Protein AF-A0A5E4ZR10-F1 (afdb_monomer_lite)

Secondary structure (DSSP, 8-state):
-PPPHHHH-TT-PPPTT-S-----HHHHHHHHHHHTTTS--EEEEEE-PPP-HHHHHHHHHHHHHHHHTT-HHHHHHHHTT-SEEEES-HHHHHHHHHHHHHTTTT-EEEEEETTEEHHHHHHHHHHHTTSPPSS------

pLDDT: mean 86.14, std 11.96, range [45.53, 96.56]

Structure (mmCIF, N/CA/C/O backbone):
data_AF-A0A5E4ZR10-F1
#
_entry.id   AF-A0A5E4ZR10-F1
#
loop_
_atom_site.group_PDB
_atom_site.id
_atom_site.type_symbol
_atom_site.label_atom_id
_atom_site.label_alt_id
_atom_site.label_comp_id
_atom_site.label_asym_id
_atom_site.label_entity_id
_atom_site.label_seq_id
_atom_site.pdbx_PDB_ins_code
_atom_site.Cartn_x
_atom_site.Cartn_y
_atom_site.Cartn_z
_atom_site.occupancy
_atom_site.B_iso_or_equiv
_atom_site.auth_seq_id
_atom_site.auth_comp_id
_atom_site.auth_asym_id
_atom_site.auth_atom_id
_atom_site.pdbx_PDB_model_num
ATOM 1 N N . MET A 1 1 ? -20.026 -6.683 10.257 1.00 56.09 1 MET A N 1
ATOM 2 C CA . MET A 1 1 ? -20.046 -6.395 11.715 1.00 56.09 1 MET A CA 1
ATOM 3 C C . MET A 1 1 ? -19.798 -4.906 11.922 1.00 56.09 1 MET A C 1
ATOM 5 O O . MET A 1 1 ? -19.137 -4.317 11.080 1.00 56.09 1 MET A O 1
ATOM 9 N N . SER A 1 2 ? -20.305 -4.291 12.994 1.00 78.88 2 SER A N 1
ATOM 10 C CA . SER A 1 2 ? -19.917 -2.923 13.375 1.00 78.88 2 SER A CA 1
ATOM 11 C C . SER A 1 2 ? -18.623 -2.966 14.190 1.00 78.88 2 SER A C 1
ATOM 13 O O . SER A 1 2 ? -18.582 -3.660 15.206 1.00 78.88 2 SER A O 1
ATOM 15 N N . LEU A 1 3 ? -17.586 -2.249 13.759 1.00 84.88 3 LEU A N 1
ATOM 16 C CA . LEU A 1 3 ? -16.339 -2.120 14.518 1.00 84.88 3 LEU A CA 1
ATOM 17 C C . LEU A 1 3 ? -16.486 -1.055 15.609 1.00 84.88 3 LEU A C 1
ATOM 19 O O . LEU A 1 3 ? -17.098 -0.012 15.375 1.00 84.88 3 LEU A O 1
ATOM 23 N N . THR A 1 4 ? -15.919 -1.307 16.789 1.00 87.75 4 THR A N 1
ATOM 24 C CA . THR A 1 4 ? -15.825 -0.301 17.858 1.00 87.75 4 THR A CA 1
ATOM 25 C C . THR A 1 4 ? -14.581 0.570 17.685 1.00 87.75 4 THR A C 1
ATOM 27 O O . THR A 1 4 ? -13.616 0.189 17.019 1.00 87.75 4 THR A O 1
ATOM 30 N N . LEU A 1 5 ? -14.569 1.747 18.319 1.00 83.06 5 LEU A N 1
ATOM 31 C CA . LEU A 1 5 ? -13.388 2.615 18.325 1.00 83.06 5 LEU A CA 1
ATOM 32 C C . LEU A 1 5 ? -12.178 1.936 18.982 1.00 83.06 5 LEU A C 1
ATOM 34 O O . LEU A 1 5 ? -11.062 2.118 18.500 1.00 83.06 5 LEU A O 1
ATOM 38 N N . GLU A 1 6 ? -12.373 1.107 20.019 1.00 86.44 6 GLU A N 1
ATOM 39 C CA . GLU A 1 6 ? -11.249 0.381 20.627 1.00 86.44 6 GLU A CA 1
ATOM 40 C C . GLU A 1 6 ? -10.665 -0.689 19.700 1.00 86.44 6 GLU A C 1
ATOM 42 O O . GLU A 1 6 ? -9.495 -1.038 19.848 1.00 86.44 6 GLU A O 1
ATOM 47 N N . GLN A 1 7 ? -11.463 -1.214 18.766 1.00 87.00 7 GLN A N 1
ATOM 48 C CA . GLN A 1 7 ? -10.994 -2.159 17.752 1.00 87.00 7 GLN A CA 1
ATOM 49 C C . GLN A 1 7 ? -10.238 -1.453 16.624 1.00 87.00 7 GLN A C 1
ATOM 51 O O . GLN A 1 7 ? -9.227 -1.971 16.160 1.00 87.00 7 GLN A O 1
ATOM 56 N N . LEU A 1 8 ? -10.704 -0.275 16.198 1.00 86.44 8 LEU A N 1
ATOM 57 C CA . LEU A 1 8 ? -10.060 0.514 15.143 1.00 86.44 8 LEU A CA 1
ATOM 58 C C . LEU A 1 8 ? -8.742 1.145 15.609 1.00 86.44 8 LEU A C 1
ATOM 60 O O . LEU A 1 8 ? -7.785 1.205 14.840 1.00 86.44 8 LEU A O 1
ATOM 64 N N . PHE A 1 9 ? -8.679 1.592 16.867 1.00 87.62 9 PHE A N 1
ATOM 65 C CA . PHE A 1 9 ? -7.539 2.336 17.406 1.00 87.62 9 PHE A CA 1
ATOM 66 C C . PHE A 1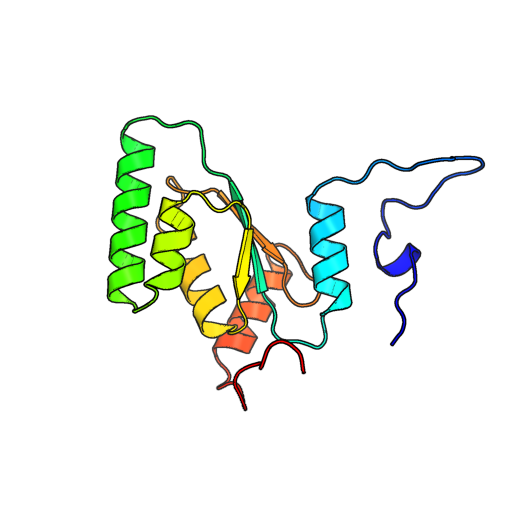 9 ? -7.076 1.794 18.769 1.00 87.62 9 PHE A C 1
ATOM 68 O O . PHE A 1 9 ? -7.083 2.519 19.767 1.00 87.62 9 PHE A O 1
ATOM 75 N N . PRO A 1 10 ? -6.622 0.529 18.849 1.00 82.12 10 PRO A N 1
ATOM 76 C CA . PRO A 1 10 ? -6.311 -0.122 20.124 1.00 82.12 10 PRO A CA 1
ATOM 77 C C . PRO A 1 10 ? -5.199 0.579 20.917 1.00 82.12 10 PRO A C 1
ATOM 79 O O . PRO A 1 10 ? -5.200 0.518 22.144 1.00 82.12 10 PRO A O 1
ATOM 82 N N . GLN A 1 11 ? -4.277 1.260 20.228 1.00 82.69 11 GLN A N 1
ATOM 83 C CA . GLN A 1 11 ? -3.157 1.995 20.831 1.00 82.69 11 GLN A CA 1
ATOM 84 C C . GLN A 1 11 ? -3.462 3.476 21.122 1.00 82.69 11 GLN A C 1
ATOM 86 O O . GLN A 1 11 ? -2.635 4.150 21.721 1.00 82.69 11 GLN A O 1
ATOM 91 N N . HIS A 1 12 ? -4.632 3.987 20.721 1.00 82.44 12 HIS A N 1
ATOM 92 C CA . HIS A 1 12 ? -4.995 5.406 20.854 1.00 82.44 12 HIS A CA 1
ATOM 93 C C . HIS A 1 12 ? -6.273 5.573 21.682 1.00 82.44 12 HIS A C 1
ATOM 95 O O . HIS A 1 12 ? -7.152 6.369 21.349 1.00 82.44 12 HIS A O 1
ATOM 101 N N . ARG A 1 13 ? -6.409 4.780 22.751 1.00 73.88 13 ARG A N 1
ATOM 102 C CA . ARG A 1 13 ? -7.549 4.903 23.662 1.00 73.88 13 ARG A CA 1
ATOM 103 C C . ARG A 1 13 ? -7.495 6.265 24.363 1.00 73.88 13 ARG A C 1
ATOM 105 O O . ARG A 1 13 ? -6.446 6.598 24.910 1.00 73.88 13 ARG A O 1
ATOM 112 N N . PRO A 1 14 ? -8.597 7.034 24.382 1.00 71.88 14 PRO A N 1
ATOM 113 C CA . PRO A 1 14 ? -8.662 8.260 25.165 1.00 71.88 14 PRO A CA 1
ATOM 114 C C . PRO A 1 14 ? -8.446 7.937 26.648 1.00 71.88 14 PRO A C 1
ATOM 116 O O . PRO A 1 14 ? -9.124 7.068 27.198 1.00 71.88 14 PRO A O 1
ATOM 119 N N . GLU A 1 15 ? -7.503 8.617 27.296 1.00 73.44 15 GLU A N 1
ATOM 120 C CA . GLU A 1 15 ? -7.264 8.484 28.734 1.00 73.44 15 GLU A CA 1
ATOM 121 C C . GLU A 1 15 ? -7.992 9.600 29.500 1.00 73.44 15 GLU A C 1
ATOM 123 O O . GLU A 1 15 ? -7.861 10.780 29.172 1.00 73.44 15 GLU A O 1
ATOM 128 N N . GLY A 1 16 ? -8.748 9.239 30.543 1.00 76.06 16 GLY A N 1
ATOM 129 C CA . GLY A 1 16 ? -9.375 10.199 31.460 1.00 76.06 16 GLY A CA 1
ATOM 130 C C . GLY A 1 16 ? -10.331 11.184 30.774 1.00 76.06 16 GLY A C 1
ATOM 131 O O . GLY A 1 16 ? -11.274 10.778 30.103 1.00 76.06 16 GLY A O 1
ATOM 132 N N . GLU A 1 17 ? -10.091 12.483 30.969 1.00 78.12 17 GLU A N 1
ATOM 133 C CA . GLU A 1 17 ? -10.895 13.591 30.423 1.00 78.12 17 GLU A CA 1
ATOM 134 C C . GLU A 1 17 ? -10.370 14.108 29.064 1.00 78.12 17 GLU A C 1
ATOM 136 O O . GLU A 1 17 ? -10.650 15.244 28.673 1.00 78.12 17 GLU A O 1
ATOM 141 N N . ALA A 1 18 ? -9.571 13.317 28.337 1.00 78.00 18 ALA A N 1
ATOM 142 C CA . ALA A 1 18 ? -9.006 13.739 27.057 1.00 78.00 18 ALA A CA 1
ATOM 143 C C . ALA A 1 18 ? -10.099 14.084 26.026 1.00 78.00 18 ALA A C 1
ATOM 145 O O . ALA A 1 18 ? -10.910 13.244 25.641 1.00 78.00 18 ALA A O 1
ATOM 146 N N . VAL A 1 19 ? -10.076 15.327 25.531 1.00 82.38 19 VAL A N 1
ATOM 147 C CA . VAL A 1 19 ? -11.016 15.835 24.510 1.00 82.38 19 VAL A CA 1
ATOM 148 C C . VAL A 1 19 ? -10.577 15.460 23.083 1.00 82.38 19 VAL A C 1
ATOM 150 O O . VAL A 1 19 ? -11.389 15.475 22.161 1.00 82.38 19 VAL A O 1
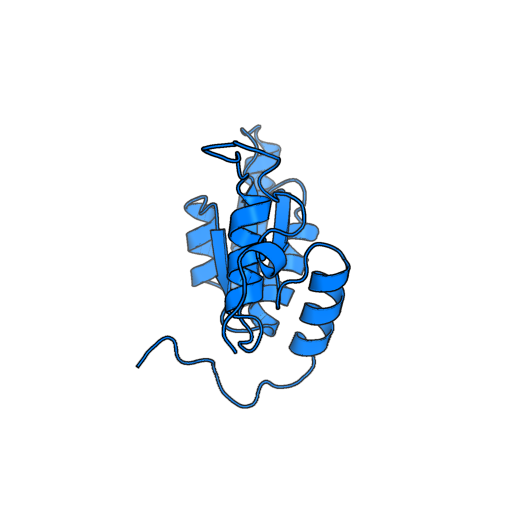ATOM 153 N N . ALA A 1 20 ? -9.302 15.105 22.884 1.00 82.38 20 ALA A N 1
ATOM 154 C CA . ALA A 1 20 ? -8.760 14.654 21.603 1.00 82.38 20 ALA A CA 1
ATOM 155 C C . ALA A 1 20 ? -7.557 13.714 21.792 1.00 82.38 20 ALA A C 1
ATOM 157 O O . ALA A 1 20 ? -6.790 13.857 22.744 1.00 82.38 20 ALA A O 1
ATOM 158 N N . THR A 1 21 ? -7.356 12.806 20.834 1.00 84.69 21 THR A N 1
ATOM 159 C CA . THR A 1 21 ? -6.176 11.935 20.734 1.00 84.69 21 THR A CA 1
ATOM 160 C C . THR A 1 21 ? -5.553 12.119 19.355 1.00 84.69 21 THR A C 1
ATOM 162 O O . THR A 1 21 ? -6.253 12.071 18.345 1.00 84.69 21 THR A O 1
ATOM 165 N N . ALA A 1 22 ? -4.244 12.364 19.298 1.00 86.50 22 ALA A N 1
ATOM 166 C CA . ALA A 1 22 ? -3.538 12.484 18.028 1.00 86.50 22 ALA A CA 1
ATOM 167 C C . ALA A 1 22 ? -3.460 11.114 17.337 1.00 86.50 22 ALA A C 1
ATOM 169 O O . ALA A 1 22 ? -3.102 10.127 17.974 1.00 86.50 22 ALA A O 1
ATOM 170 N N . LEU A 1 23 ? -3.773 11.071 16.042 1.00 87.50 23 LEU A N 1
ATOM 171 C CA . LEU A 1 23 ? -3.614 9.891 15.193 1.00 87.50 23 LEU A CA 1
ATOM 172 C C . LEU A 1 23 ? -2.594 10.194 14.102 1.00 87.50 23 LEU A C 1
ATOM 174 O O . LEU A 1 23 ? -2.623 11.273 13.505 1.00 87.50 23 LEU A O 1
ATOM 178 N N . ASP A 1 24 ? -1.724 9.233 13.811 1.00 87.12 24 ASP A N 1
ATOM 179 C CA . ASP A 1 24 ? -0.867 9.300 12.635 1.00 87.12 24 ASP A CA 1
ATOM 180 C C . ASP A 1 24 ? -1.529 8.637 11.413 1.00 87.12 24 ASP A C 1
ATOM 182 O O . ASP A 1 24 ? -2.572 7.979 11.485 1.00 87.12 24 ASP A O 1
ATOM 186 N N . SER A 1 25 ? -0.909 8.814 10.246 1.00 84.31 25 SER A N 1
ATOM 187 C CA . SER A 1 25 ? -1.394 8.208 9.002 1.00 84.31 25 SER A CA 1
ATOM 188 C C . SER A 1 25 ? -1.359 6.679 9.028 1.00 84.31 25 SER A C 1
ATOM 190 O O . SER A 1 25 ? -2.158 6.056 8.333 1.00 84.31 25 SER A O 1
ATOM 192 N N . HIS A 1 26 ? -0.482 6.056 9.824 1.00 87.00 26 HIS A N 1
ATOM 193 C CA . HIS A 1 26 ? -0.446 4.602 9.950 1.00 87.00 26 HIS A CA 1
ATOM 194 C C . HIS A 1 26 ? -1.696 4.094 10.669 1.00 87.00 26 HIS A C 1
ATOM 196 O O . HIS A 1 26 ? -2.355 3.189 10.159 1.00 87.00 26 HIS A O 1
ATOM 202 N N . ALA A 1 27 ? -2.059 4.716 11.791 1.00 87.25 27 ALA A N 1
ATOM 203 C CA . ALA A 1 27 ? -3.242 4.383 12.572 1.00 87.25 27 ALA A CA 1
ATOM 204 C C . ALA A 1 27 ? -4.526 4.535 11.746 1.00 87.25 27 ALA A C 1
ATOM 206 O O . ALA A 1 27 ? -5.371 3.642 11.742 1.00 87.25 27 ALA A O 1
ATOM 207 N N . VAL A 1 28 ? -4.653 5.633 10.991 1.00 88.81 28 VAL A N 1
ATOM 208 C CA . VAL A 1 28 ? -5.832 5.888 10.146 1.00 88.81 28 VAL A CA 1
ATOM 209 C C . VAL A 1 28 ? -5.958 4.856 9.022 1.00 88.81 28 VAL A C 1
ATOM 211 O O . VAL A 1 28 ? -7.035 4.299 8.809 1.00 88.81 28 VAL A O 1
ATOM 214 N N . VAL A 1 29 ? -4.867 4.564 8.308 1.00 89.75 29 VAL A N 1
ATOM 215 C CA . VAL A 1 29 ? -4.894 3.619 7.178 1.00 89.75 29 VAL A CA 1
ATOM 216 C C . VAL A 1 29 ? -5.066 2.176 7.657 1.00 89.75 29 VAL A C 1
ATOM 218 O O . VAL A 1 29 ? -5.778 1.400 7.017 1.00 89.75 29 VAL A O 1
ATOM 221 N N . GLN A 1 30 ? -4.485 1.814 8.802 1.00 90.19 30 GLN A N 1
ATOM 222 C CA . GLN A 1 30 ? -4.697 0.503 9.410 1.00 90.19 30 GLN A CA 1
ATOM 223 C C . GLN A 1 30 ? -6.157 0.312 9.837 1.00 90.19 30 GLN A C 1
ATOM 225 O O . GLN A 1 30 ? -6.747 -0.722 9.525 1.00 90.19 30 GLN A O 1
ATOM 230 N N . ALA A 1 31 ? -6.760 1.320 10.474 1.00 90.00 31 ALA A N 1
ATOM 231 C CA . ALA A 1 31 ? -8.175 1.307 10.834 1.00 90.00 31 ALA A CA 1
ATOM 232 C C . ALA A 1 31 ? -9.078 1.167 9.595 1.00 90.00 31 ALA A C 1
ATOM 234 O O . ALA A 1 31 ? -10.009 0.362 9.602 1.00 90.00 31 ALA A O 1
ATOM 235 N N . LEU A 1 32 ? -8.769 1.878 8.502 1.00 88.88 32 LEU A N 1
ATOM 236 C CA . LEU A 1 32 ? -9.480 1.727 7.228 1.00 88.88 32 LEU A CA 1
ATOM 237 C C . LEU A 1 32 ? -9.336 0.307 6.667 1.00 88.88 32 LEU A C 1
ATOM 239 O O . LEU A 1 32 ? -10.334 -0.298 6.286 1.00 88.88 32 LEU A O 1
ATOM 243 N N . SER A 1 33 ? -8.118 -0.244 6.653 1.00 91.75 33 SER A N 1
ATOM 244 C CA . SER A 1 33 ? -7.860 -1.615 6.196 1.00 91.75 33 SER A CA 1
ATOM 245 C C . SER A 1 33 ? -8.626 -2.652 7.022 1.00 91.75 33 SER A C 1
ATOM 247 O O . SER A 1 33 ? -9.118 -3.632 6.465 1.00 91.75 33 SER A O 1
ATOM 249 N N . LEU A 1 34 ? -8.762 -2.426 8.333 1.00 91.25 34 LEU A N 1
ATOM 250 C CA . LEU A 1 34 ? -9.561 -3.268 9.219 1.00 91.25 34 LEU A CA 1
ATOM 251 C C . LEU A 1 34 ? -11.064 -3.140 8.922 1.00 91.25 34 LEU A C 1
ATOM 253 O O . LEU A 1 34 ? -11.764 -4.148 8.878 1.00 91.25 34 LEU A O 1
ATOM 257 N N . ALA A 1 35 ? -11.551 -1.923 8.664 1.00 90.00 35 ALA A N 1
ATOM 258 C CA . ALA A 1 35 ? -12.951 -1.658 8.325 1.00 90.00 35 ALA A CA 1
ATOM 259 C C . ALA A 1 35 ? -13.426 -2.361 7.052 1.00 90.00 35 ALA A C 1
ATOM 261 O O . ALA A 1 35 ? -14.602 -2.701 6.943 1.00 90.00 35 ALA A O 1
ATOM 262 N N . VAL A 1 36 ? -12.509 -2.622 6.123 1.00 88.00 36 VAL A N 1
ATOM 263 C CA . VAL A 1 36 ? -12.789 -3.331 4.869 1.00 88.00 36 VAL A CA 1
ATOM 264 C C . VAL A 1 36 ? -12.153 -4.720 4.822 1.00 88.00 36 VAL A C 1
ATOM 266 O O . VAL A 1 36 ? -11.971 -5.262 3.735 1.00 88.00 36 VAL A O 1
ATOM 269 N N . ALA A 1 37 ? -11.807 -5.314 5.971 1.00 89.31 37 ALA A N 1
ATOM 270 C CA . ALA A 1 37 ? -10.984 -6.524 6.016 1.00 89.31 37 ALA A CA 1
ATOM 271 C C . ALA A 1 37 ? -11.609 -7.760 5.353 1.00 89.31 37 ALA A C 1
ATOM 273 O O . ALA A 1 37 ? -10.882 -8.669 4.941 1.00 89.31 37 ALA A O 1
ATOM 274 N N . ASP A 1 38 ? -12.934 -7.784 5.211 1.00 87.06 38 ASP A N 1
ATOM 275 C CA . ASP A 1 38 ? -13.653 -8.837 4.493 1.00 87.06 38 ASP A CA 1
ATOM 276 C C . ASP A 1 38 ? -13.410 -8.758 2.973 1.00 87.06 38 ASP A C 1
ATOM 278 O O . ASP A 1 38 ? -13.409 -9.780 2.280 1.00 87.06 38 ASP A O 1
ATOM 282 N N . HIS A 1 39 ? -13.088 -7.573 2.453 1.00 86.19 39 HIS A N 1
ATOM 283 C CA . HIS A 1 39 ? -12.774 -7.348 1.047 1.00 86.19 39 HIS A CA 1
ATOM 284 C C . HIS A 1 39 ? -11.275 -7.536 0.764 1.00 86.19 39 HIS A C 1
ATOM 286 O O . HIS A 1 39 ? -10.428 -7.218 1.602 1.00 86.19 39 HIS A O 1
ATOM 292 N N . PRO A 1 40 ? -10.897 -8.019 -0.433 1.00 84.75 40 PRO A N 1
ATOM 293 C CA . PRO A 1 40 ? -9.499 -8.194 -0.821 1.00 84.75 40 PRO A CA 1
ATOM 294 C C . PRO A 1 40 ? -8.845 -6.860 -1.234 1.00 84.75 40 PRO A C 1
ATOM 296 O O . PRO A 1 40 ? -8.171 -6.791 -2.259 1.00 84.75 40 PRO A O 1
ATOM 299 N N . LEU A 1 41 ? -9.037 -5.799 -0.445 1.00 91.50 41 LEU A N 1
ATOM 300 C CA . LEU A 1 41 ? -8.449 -4.484 -0.693 1.00 91.50 41 LEU A CA 1
ATOM 301 C C . LEU A 1 41 ? -7.068 -4.380 -0.045 1.00 91.50 41 LEU A C 1
ATOM 303 O O . LEU A 1 41 ? -6.934 -4.503 1.175 1.00 91.50 41 LEU A O 1
ATOM 307 N N . ALA A 1 42 ? -6.045 -4.131 -0.861 1.00 95.25 42 ALA A N 1
ATOM 308 C CA . ALA A 1 42 ? -4.689 -3.856 -0.395 1.00 95.25 42 ALA A CA 1
ATOM 309 C C . ALA A 1 42 ? -4.367 -2.369 -0.545 1.00 95.25 42 ALA A C 1
ATOM 311 O O . ALA A 1 42 ? -4.602 -1.779 -1.599 1.00 95.25 42 ALA A O 1
ATOM 312 N N . LEU A 1 43 ? -3.819 -1.774 0.512 1.00 95.69 43 LEU A N 1
ATOM 313 C CA . LEU A 1 43 ? -3.419 -0.372 0.542 1.00 95.69 43 LEU A CA 1
ATOM 314 C C . LEU A 1 43 ? -1.898 -0.294 0.647 1.00 95.69 43 LEU A C 1
ATOM 316 O O . LEU A 1 43 ? -1.306 -0.833 1.585 1.00 95.69 43 LEU A O 1
ATOM 320 N N . LEU A 1 44 ? -1.271 0.387 -0.308 1.00 95.25 44 LEU A N 1
ATOM 321 C CA . LEU A 1 44 ? 0.140 0.748 -0.252 1.00 95.25 44 LEU A CA 1
ATOM 322 C C . LEU A 1 44 ? 0.254 2.225 0.100 1.00 95.25 44 LEU A C 1
ATOM 324 O O . LEU A 1 44 ? -0.298 3.071 -0.599 1.00 95.25 44 LEU A O 1
ATOM 328 N N . ARG A 1 45 ? 0.992 2.536 1.162 1.00 94.00 45 ARG A N 1
ATOM 329 C CA . ARG A 1 45 ? 1.448 3.895 1.458 1.00 94.00 45 ARG A CA 1
ATOM 330 C C . ARG A 1 45 ? 2.853 4.063 0.899 1.00 94.00 45 ARG A C 1
ATOM 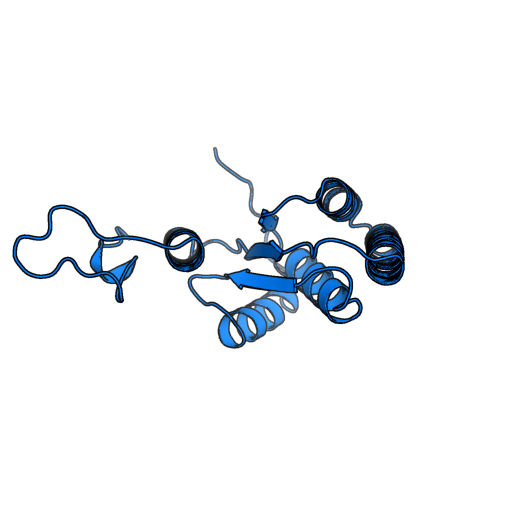332 O O . ARG A 1 45 ? 3.760 3.338 1.309 1.00 94.00 45 ARG A O 1
ATOM 339 N N . MET A 1 46 ? 3.011 5.027 0.005 1.00 92.81 46 MET A N 1
ATOM 340 C CA . MET A 1 46 ? 4.224 5.310 -0.753 1.00 92.81 46 MET A CA 1
ATOM 341 C C . MET A 1 46 ? 4.942 6.521 -0.151 1.00 92.81 46 MET A C 1
ATOM 343 O O . MET A 1 46 ? 4.316 7.529 0.178 1.00 92.81 46 MET A O 1
ATOM 347 N N . MET A 1 47 ? 6.257 6.421 0.012 1.00 91.25 47 MET A N 1
ATOM 348 C CA . MET A 1 47 ? 7.117 7.496 0.504 1.00 91.25 47 MET A CA 1
ATOM 349 C C . MET A 1 47 ? 8.219 7.734 -0.524 1.00 91.25 47 MET A C 1
ATOM 351 O O . MET A 1 47 ? 9.141 6.925 -0.654 1.00 91.25 47 MET A O 1
ATOM 355 N N . TYR A 1 48 ? 8.092 8.836 -1.258 1.00 88.44 48 TYR A N 1
ATOM 356 C CA . TYR A 1 48 ? 9.047 9.265 -2.275 1.00 88.44 48 TYR A CA 1
ATOM 357 C C . TYR A 1 48 ? 10.137 10.116 -1.607 1.00 88.44 48 TYR A C 1
ATOM 359 O O . TYR A 1 48 ? 9.819 11.159 -1.028 1.00 88.44 48 TYR A O 1
ATOM 367 N N . PRO A 1 49 ? 11.407 9.674 -1.597 1.00 80.25 49 PRO A N 1
ATOM 368 C CA . PRO A 1 49 ? 12.486 10.459 -1.011 1.00 80.25 49 PRO A CA 1
ATOM 369 C C . PRO A 1 49 ? 12.775 11.712 -1.851 1.00 80.25 49 PRO A C 1
ATOM 371 O O . PRO A 1 49 ? 12.649 11.692 -3.071 1.00 80.25 49 PRO A O 1
ATOM 374 N N . ALA A 1 50 ? 13.192 12.803 -1.198 1.00 68.56 50 ALA A N 1
ATOM 375 C CA . ALA A 1 50 ? 13.650 14.011 -1.886 1.00 68.56 50 ALA A CA 1
ATOM 376 C C . ALA A 1 50 ? 14.948 13.695 -2.656 1.00 68.56 50 ALA A C 1
ATOM 378 O O . ALA A 1 50 ? 15.912 13.195 -2.075 1.00 68.56 50 ALA A O 1
ATOM 379 N N . THR A 1 51 ? 14.931 13.910 -3.969 1.00 71.06 51 THR A N 1
ATOM 380 C CA . THR A 1 51 ? 15.732 13.151 -4.937 1.00 71.06 51 THR A CA 1
ATOM 381 C C . THR A 1 51 ? 17.177 13.625 -5.127 1.00 71.06 51 THR A C 1
ATOM 383 O O . THR A 1 51 ? 17.463 14.811 -5.286 1.00 71.06 51 THR A O 1
ATOM 386 N N . ASP A 1 52 ? 18.084 12.649 -5.242 1.00 73.44 52 ASP A N 1
ATOM 387 C CA . ASP A 1 52 ? 19.288 12.726 -6.074 1.00 73.44 52 ASP A CA 1
ATOM 388 C C . ASP A 1 52 ? 19.059 11.974 -7.410 1.00 73.44 52 ASP A C 1
ATOM 390 O O . ASP A 1 52 ? 18.018 11.345 -7.629 1.00 73.44 52 ASP A O 1
ATOM 394 N N . ALA A 1 53 ? 20.020 12.027 -8.338 1.00 74.56 53 ALA A N 1
ATOM 395 C CA . ALA A 1 53 ? 19.876 11.431 -9.674 1.00 74.56 53 ALA A CA 1
ATOM 396 C C . ALA A 1 53 ? 19.666 9.898 -9.675 1.00 74.56 53 ALA A C 1
ATOM 398 O O . ALA A 1 53 ? 19.084 9.359 -10.619 1.00 74.56 53 ALA A O 1
ATOM 399 N N . ASN A 1 54 ? 20.118 9.186 -8.636 1.00 79.81 54 ASN A N 1
ATOM 400 C CA . ASN A 1 54 ? 19.977 7.728 -8.540 1.00 79.81 54 ASN A CA 1
ATOM 401 C C . ASN A 1 54 ? 18.543 7.322 -8.186 1.00 79.81 54 ASN A C 1
ATOM 403 O O . ASN A 1 54 ? 18.031 6.319 -8.693 1.00 79.81 54 ASN A O 1
ATOM 407 N N . THR A 1 55 ? 17.892 8.128 -7.349 1.00 81.75 55 THR A N 1
ATOM 408 C CA . THR A 1 55 ? 16.489 7.946 -6.967 1.00 81.75 55 THR A CA 1
ATOM 409 C C . THR A 1 55 ? 15.571 8.085 -8.185 1.00 81.75 55 THR A C 1
ATOM 411 O O . THR A 1 55 ? 14.706 7.238 -8.405 1.00 81.75 55 THR A O 1
ATOM 414 N N . HIS A 1 56 ? 15.814 9.093 -9.034 1.00 82.88 56 HIS A N 1
ATOM 415 C CA . HIS A 1 56 ? 15.061 9.281 -10.279 1.00 82.88 56 HIS A CA 1
ATOM 416 C C . HIS A 1 56 ? 15.207 8.094 -11.234 1.00 82.88 56 HIS A C 1
ATOM 418 O O . HIS A 1 56 ? 14.202 7.526 -11.647 1.00 82.88 56 HIS A O 1
ATOM 424 N N . ARG A 1 57 ? 16.443 7.649 -11.503 1.00 85.19 57 ARG A N 1
ATOM 425 C CA . ARG A 1 57 ? 16.679 6.489 -12.377 1.00 85.19 57 ARG A CA 1
ATOM 426 C C . ARG A 1 57 ? 15.975 5.231 -11.866 1.00 85.19 57 ARG A C 1
ATOM 428 O O . ARG A 1 57 ? 15.353 4.521 -12.644 1.00 85.19 57 ARG A O 1
ATOM 435 N N . SER A 1 58 ? 16.054 4.972 -10.560 1.00 87.06 58 SER A N 1
ATOM 436 C CA . SER A 1 58 ? 15.411 3.797 -9.958 1.00 87.06 58 SER A CA 1
ATOM 437 C C . SER A 1 58 ? 13.888 3.835 -10.121 1.00 87.06 58 SER A C 1
ATOM 439 O O . SER A 1 58 ? 13.262 2.788 -10.271 1.00 87.06 58 SER A O 1
ATOM 441 N N . ARG A 1 59 ? 13.282 5.031 -10.101 1.00 88.94 59 ARG A N 1
ATOM 442 C CA . ARG A 1 59 ? 11.846 5.204 -10.341 1.00 88.94 59 ARG A CA 1
ATOM 443 C C . ARG A 1 59 ? 11.480 4.993 -11.807 1.00 88.94 59 ARG A C 1
ATOM 445 O O . ARG A 1 59 ? 10.506 4.297 -12.068 1.00 88.94 59 ARG A O 1
ATOM 452 N N . ASP A 1 60 ? 12.268 5.524 -12.735 1.00 90.38 60 ASP A N 1
ATOM 453 C CA . ASP A 1 60 ? 12.035 5.325 -14.169 1.00 90.38 60 ASP A CA 1
ATOM 454 C C . ASP A 1 60 ? 12.118 3.829 -14.530 1.00 90.38 60 ASP A C 1
ATOM 456 O O . ASP A 1 60 ? 11.223 3.286 -15.180 1.00 90.38 60 ASP A O 1
ATOM 460 N N . GLU A 1 61 ? 13.134 3.124 -14.017 1.00 92.94 61 GLU A N 1
ATOM 461 C CA . GLU A 1 61 ? 13.286 1.672 -14.194 1.00 92.94 61 GLU A CA 1
ATOM 462 C C . GLU A 1 61 ? 12.100 0.885 -13.607 1.00 92.94 61 GLU A C 1
ATOM 464 O O . GLU A 1 61 ? 11.605 -0.055 -14.239 1.00 92.94 61 GLU A O 1
ATOM 469 N N . LEU A 1 62 ? 11.610 1.279 -12.424 1.00 93.94 62 LEU A N 1
ATOM 470 C CA . LEU A 1 62 ? 10.420 0.687 -11.810 1.00 93.94 62 LEU A CA 1
ATOM 471 C C . LEU A 1 62 ? 9.180 0.879 -12.696 1.00 93.94 62 LEU A C 1
ATOM 473 O O . LEU A 1 62 ? 8.462 -0.088 -12.958 1.00 93.94 62 LEU A O 1
ATOM 477 N N . THR A 1 63 ? 8.933 2.096 -13.183 1.00 93.75 63 THR A N 1
ATOM 478 C CA . THR A 1 63 ? 7.810 2.401 -14.081 1.00 93.75 63 THR A CA 1
ATOM 479 C C . THR A 1 63 ? 7.869 1.544 -15.347 1.00 93.75 63 THR A C 1
ATOM 481 O O . THR A 1 63 ? 6.866 0.932 -15.730 1.00 93.75 63 THR A O 1
ATOM 484 N N . GLU A 1 64 ? 9.040 1.416 -15.974 1.00 94.69 64 GLU A N 1
ATOM 485 C CA . GLU A 1 64 ? 9.200 0.568 -17.157 1.00 94.69 64 GLU A CA 1
ATOM 486 C C . GLU A 1 64 ? 8.883 -0.908 -16.881 1.00 94.69 64 GLU A C 1
ATOM 488 O O . GLU A 1 64 ? 8.238 -1.575 -17.697 1.00 94.69 64 GLU A O 1
ATOM 493 N N . VAL A 1 65 ? 9.329 -1.445 -15.742 1.00 94.94 65 VAL A N 1
ATOM 494 C CA . VAL A 1 65 ? 9.020 -2.827 -15.341 1.00 94.94 65 VAL A CA 1
ATOM 495 C C . VAL A 1 65 ? 7.517 -3.012 -15.149 1.00 94.94 65 VAL A C 1
ATOM 497 O O . VAL A 1 65 ? 6.951 -3.987 -15.648 1.00 94.94 65 VAL A O 1
ATOM 500 N N . LEU A 1 66 ? 6.853 -2.067 -14.484 1.00 94.06 66 LEU A N 1
ATOM 501 C CA . LEU A 1 66 ? 5.406 -2.112 -14.281 1.00 94.06 66 LEU A CA 1
ATOM 502 C C . LEU A 1 66 ? 4.652 -2.069 -15.618 1.00 94.06 66 LEU A C 1
ATOM 504 O O . LEU A 1 66 ? 3.720 -2.850 -15.812 1.00 94.06 66 LEU A O 1
ATOM 508 N N . HIS A 1 67 ? 5.104 -1.260 -16.580 1.00 94.19 67 HIS A N 1
ATOM 509 C CA . HIS A 1 67 ? 4.581 -1.282 -17.950 1.00 94.19 67 HIS A CA 1
ATOM 510 C C . HIS A 1 67 ? 4.744 -2.646 -18.625 1.00 94.19 67 HIS A C 1
ATOM 512 O O . HIS A 1 67 ? 3.791 -3.145 -19.224 1.00 94.19 67 HIS A O 1
ATOM 518 N N . ARG A 1 6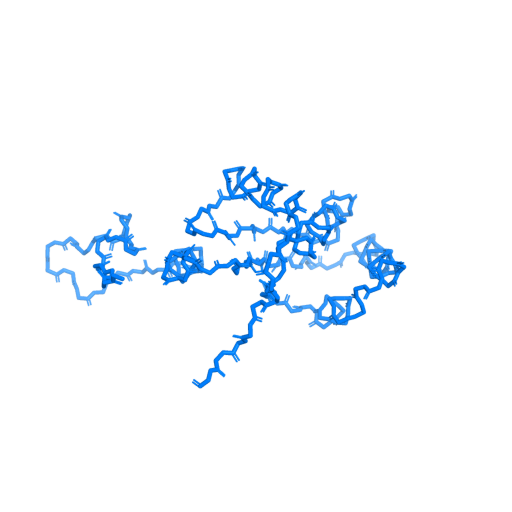8 ? 5.909 -3.294 -18.498 1.00 93.31 68 ARG A N 1
ATOM 519 C CA . ARG A 1 68 ? 6.133 -4.643 -19.054 1.00 93.31 68 ARG A CA 1
ATOM 520 C C . ARG A 1 68 ? 5.240 -5.711 -18.416 1.00 93.31 68 ARG A C 1
ATOM 522 O O . ARG A 1 68 ? 4.920 -6.697 -19.073 1.00 93.31 68 ARG A O 1
ATOM 529 N N . HIS A 1 69 ? 4.811 -5.504 -17.173 1.00 90.50 69 HIS A N 1
ATOM 530 C CA . HIS A 1 69 ? 3.836 -6.352 -16.485 1.00 90.50 69 HIS A CA 1
ATOM 531 C C . HIS A 1 69 ? 2.369 -5.997 -16.788 1.00 90.50 69 HIS A C 1
ATOM 533 O O . HIS A 1 69 ? 1.471 -6.596 -16.202 1.00 90.50 69 HIS A O 1
ATOM 539 N N . GLY A 1 70 ? 2.102 -5.042 -17.687 1.00 92.62 70 GLY A N 1
ATOM 540 C CA . GLY A 1 70 ? 0.746 -4.590 -18.016 1.00 92.62 70 GLY A CA 1
ATOM 541 C C . GLY A 1 70 ? 0.106 -3.694 -16.948 1.00 92.62 70 GLY A C 1
ATOM 542 O O . GLY A 1 70 ? -1.070 -3.350 -17.051 1.00 92.62 70 GLY A O 1
ATOM 543 N N . LEU A 1 71 ? 0.866 -3.269 -15.934 1.00 94.25 71 LEU A N 1
ATOM 544 C CA . LEU A 1 71 ? 0.409 -2.435 -14.819 1.00 94.25 71 LEU A CA 1
ATOM 545 C C . LEU A 1 71 ? 0.479 -0.934 -15.157 1.00 94.25 71 LEU A C 1
ATOM 547 O O . LEU A 1 71 ? 0.962 -0.129 -14.362 1.00 94.25 71 LEU A O 1
ATOM 551 N N . HIS A 1 72 ? -0.017 -0.542 -16.334 1.00 94.62 72 HIS A N 1
ATOM 552 C CA . HIS A 1 72 ? 0.070 0.834 -16.848 1.00 94.62 72 HIS A CA 1
ATOM 553 C C . HIS A 1 72 ? -0.542 1.880 -15.915 1.00 94.62 72 HIS A C 1
ATOM 555 O O . HIS A 1 72 ? 0.049 2.928 -15.680 1.00 94.62 72 HIS A O 1
ATOM 561 N N . GLN A 1 73 ? -1.700 1.575 -15.327 1.00 95.38 73 GLN A N 1
ATOM 562 C CA . GLN A 1 73 ? -2.344 2.482 -14.379 1.00 95.38 73 GLN A CA 1
ATOM 563 C C . GLN A 1 73 ? -1.501 2.684 -13.111 1.00 95.38 73 GLN A C 1
ATOM 565 O O . GLN A 1 73 ? -1.428 3.789 -12.589 1.00 95.38 73 GLN A O 1
ATOM 570 N N . VAL A 1 74 ? -0.852 1.625 -12.618 1.00 96.00 74 VAL A N 1
ATOM 571 C CA . VAL A 1 74 ? -0.004 1.700 -11.420 1.00 96.00 74 VAL A CA 1
ATOM 572 C C . VAL A 1 74 ? 1.237 2.539 -11.699 1.00 96.00 74 VAL A C 1
ATOM 574 O O . VAL A 1 74 ? 1.606 3.370 -10.876 1.00 96.00 74 VAL A O 1
ATOM 577 N N . ALA A 1 75 ? 1.857 2.328 -12.859 1.00 95.31 75 ALA A N 1
ATOM 578 C CA . ALA A 1 75 ? 3.016 3.088 -13.299 1.00 95.31 75 ALA A CA 1
ATOM 579 C C . ALA A 1 75 ? 2.707 4.593 -13.372 1.00 95.31 75 ALA A C 1
ATOM 581 O O . ALA A 1 75 ? 3.419 5.374 -12.750 1.00 95.31 75 ALA A O 1
ATOM 582 N N . GLY A 1 76 ? 1.592 4.984 -14.003 1.00 96.00 76 GLY A N 1
ATOM 583 C CA . GLY A 1 76 ? 1.172 6.390 -14.059 1.00 96.00 76 GLY A CA 1
ATOM 584 C C . GLY A 1 76 ? 0.952 7.011 -12.674 1.00 96.00 76 GLY A C 1
ATOM 585 O O . GLY A 1 76 ? 1.427 8.108 -12.402 1.00 96.00 76 GLY A O 1
ATOM 586 N N . LEU A 1 77 ? 0.324 6.284 -11.742 1.00 96.56 77 LEU A N 1
ATOM 587 C CA . LEU A 1 77 ? 0.141 6.780 -10.370 1.00 96.56 77 LEU A CA 1
ATOM 588 C C . LEU A 1 77 ? 1.472 6.951 -9.615 1.00 96.56 77 LEU A C 1
ATOM 590 O O . LEU A 1 77 ? 1.585 7.835 -8.767 1.00 96.56 77 LEU A O 1
ATOM 594 N N . ILE A 1 78 ? 2.472 6.113 -9.902 1.00 93.44 78 ILE A N 1
ATOM 595 C CA . ILE A 1 78 ? 3.821 6.231 -9.330 1.00 93.44 78 ILE A CA 1
ATOM 596 C C . ILE A 1 78 ? 4.584 7.416 -9.934 1.00 93.44 78 ILE A C 1
ATOM 598 O O . ILE A 1 78 ? 5.291 8.112 -9.204 1.00 93.44 78 ILE A O 1
ATOM 602 N N . GLU A 1 79 ? 4.435 7.669 -11.235 1.00 91.75 79 GLU A N 1
ATOM 603 C CA . GLU A 1 79 ? 4.990 8.855 -11.902 1.00 91.75 79 GLU A CA 1
ATOM 604 C C . GLU A 1 79 ? 4.404 10.152 -11.332 1.00 91.75 79 GLU A C 1
ATOM 606 O O . GLU A 1 79 ? 5.140 11.112 -11.114 1.00 91.75 79 GLU A O 1
ATOM 611 N N . GLU A 1 80 ? 3.104 10.154 -11.021 1.00 93.56 80 GLU A N 1
ATOM 612 C CA . GLU A 1 80 ? 2.405 11.248 -10.331 1.00 93.56 80 GLU A CA 1
ATOM 613 C C . GLU A 1 80 ? 2.756 11.356 -8.835 1.00 93.56 80 GLU A C 1
ATOM 615 O O . GLU A 1 80 ? 2.220 12.210 -8.130 1.00 93.56 80 GLU A O 1
ATOM 620 N N . GLU A 1 81 ? 3.641 10.489 -8.334 1.00 92.62 81 GLU A N 1
ATOM 621 C CA . GLU A 1 81 ? 4.045 10.418 -6.929 1.00 92.62 81 GLU A CA 1
ATOM 622 C C . GLU A 1 81 ? 2.853 10.232 -5.972 1.00 92.62 81 GLU A C 1
ATOM 624 O O . GLU A 1 81 ? 2.833 10.745 -4.848 1.00 92.62 81 GLU A O 1
ATOM 629 N N . SER A 1 82 ? 1.849 9.453 -6.392 1.00 94.69 82 SER A N 1
ATOM 630 C CA . SER A 1 82 ? 0.661 9.180 -5.579 1.00 94.69 82 SER A CA 1
ATOM 631 C C . SER A 1 82 ? 1.061 8.572 -4.226 1.00 94.69 82 SER A C 1
ATOM 633 O O . SER A 1 82 ? 1.679 7.499 -4.196 1.00 94.69 82 SER A O 1
ATOM 635 N N . PRO A 1 83 ? 0.702 9.203 -3.088 1.00 92.25 83 PRO A N 1
ATOM 636 C CA . PRO A 1 83 ? 1.151 8.774 -1.761 1.00 92.25 83 PRO A CA 1
ATOM 637 C C . PRO A 1 83 ? 0.435 7.513 -1.265 1.00 92.25 83 PRO A C 1
ATOM 639 O O . PRO A 1 83 ? 0.902 6.859 -0.332 1.00 92.25 83 PRO A O 1
ATOM 642 N N . TYR A 1 84 ? -0.698 7.167 -1.877 1.00 93.25 84 TYR A N 1
ATOM 643 C CA . TYR A 1 84 ? -1.474 5.979 -1.555 1.00 93.25 84 TYR A CA 1
ATOM 644 C C . TYR A 1 84 ? -1.958 5.301 -2.829 1.00 93.25 84 TYR A C 1
ATOM 646 O O . TYR A 1 84 ? -2.506 5.960 -3.708 1.00 93.25 84 TYR A O 1
ATOM 654 N N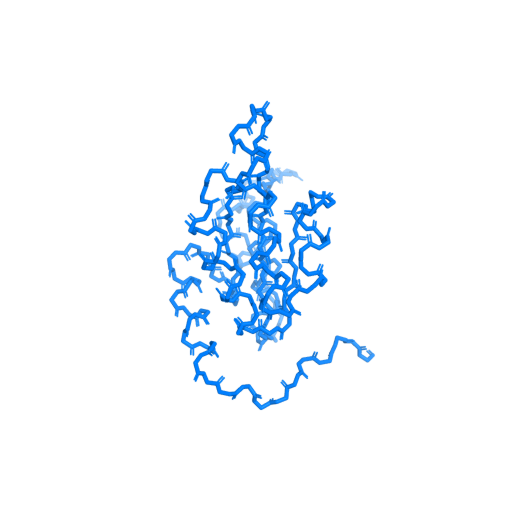 . LEU A 1 85 ? -1.809 3.980 -2.890 1.00 95.44 85 LEU A N 1
ATOM 655 C CA . LEU A 1 85 ? -2.387 3.143 -3.935 1.00 95.44 85 LEU A CA 1
ATOM 656 C C . LEU A 1 85 ? -3.335 2.131 -3.298 1.00 95.44 85 LEU A C 1
ATOM 658 O O . LEU A 1 85 ? -2.979 1.471 -2.320 1.00 95.44 85 LEU A O 1
ATOM 662 N N . MET A 1 86 ? -4.526 1.989 -3.872 1.00 95.00 86 MET A N 1
ATOM 663 C CA . MET A 1 86 ? -5.496 0.973 -3.478 1.00 95.00 86 MET A CA 1
ATOM 664 C C . MET A 1 86 ? -5.648 -0.048 -4.596 1.00 95.00 86 MET A C 1
ATOM 666 O O . MET A 1 86 ? -5.939 0.301 -5.737 1.00 95.00 86 MET A O 1
ATOM 670 N N . PHE A 1 87 ? -5.499 -1.317 -4.243 1.00 94.69 87 PHE A N 1
ATOM 671 C CA . PHE A 1 87 ? -5.640 -2.432 -5.160 1.00 94.69 87 PHE A CA 1
ATOM 672 C C . PHE A 1 87 ? -6.859 -3.261 -4.795 1.00 94.69 87 PHE A C 1
ATOM 674 O O . PHE A 1 87 ? -7.042 -3.650 -3.644 1.00 94.69 87 PHE A O 1
ATOM 681 N N . THR A 1 88 ? -7.647 -3.586 -5.812 1.00 91.94 88 THR A N 1
ATOM 682 C CA . THR A 1 88 ? -8.784 -4.510 -5.736 1.00 91.94 88 THR A CA 1
ATOM 683 C C . THR A 1 88 ? -8.402 -5.951 -6.086 1.00 91.94 88 THR A C 1
ATOM 685 O O . THR A 1 88 ? -9.232 -6.852 -5.999 1.00 91.94 88 THR A O 1
ATOM 688 N N . SER A 1 89 ? -7.145 -6.170 -6.487 1.00 90.81 89 SER A N 1
ATOM 689 C CA . SER A 1 89 ? -6.561 -7.469 -6.815 1.00 90.81 89 SER A CA 1
ATOM 690 C C . SER A 1 89 ? -5.340 -7.721 -5.937 1.00 90.81 89 SER A C 1
ATOM 692 O O . SER A 1 89 ? -4.378 -6.947 -5.965 1.00 90.81 89 SER A O 1
ATOM 694 N N . ALA A 1 90 ? -5.370 -8.825 -5.187 1.00 92.94 90 ALA A N 1
ATOM 695 C CA . ALA A 1 90 ? -4.239 -9.271 -4.379 1.00 92.94 90 ALA A CA 1
ATOM 696 C C . ALA A 1 90 ? -3.014 -9.592 -5.251 1.00 92.94 90 ALA A C 1
ATOM 698 O O . ALA A 1 90 ? -1.890 -9.292 -4.858 1.00 92.94 90 ALA A O 1
ATOM 699 N N . GLU A 1 91 ? -3.233 -10.139 -6.449 1.00 93.19 91 GLU A N 1
ATOM 700 C CA . GLU A 1 91 ? -2.177 -10.444 -7.416 1.00 93.19 91 GLU A CA 1
ATOM 701 C C . GLU A 1 91 ? -1.449 -9.177 -7.872 1.00 93.19 91 GLU A C 1
ATOM 703 O O . GLU A 1 91 ? -0.229 -9.086 -7.727 1.00 93.19 91 GLU A O 1
ATOM 708 N N . HIS A 1 92 ? -2.189 -8.167 -8.342 1.00 94.81 92 HIS A N 1
ATOM 709 C CA . HIS A 1 92 ? -1.587 -6.909 -8.789 1.00 94.81 92 HIS A CA 1
ATOM 710 C C . HIS A 1 92 ? -0.881 -6.185 -7.639 1.00 94.81 92 HIS A C 1
ATOM 712 O O . HIS A 1 92 ? 0.250 -5.737 -7.808 1.00 94.81 92 HIS A O 1
ATOM 718 N N . ALA A 1 93 ? -1.498 -6.135 -6.452 1.00 95.88 93 ALA A N 1
ATOM 719 C CA . ALA A 1 93 ? -0.873 -5.543 -5.271 1.00 95.88 93 ALA A CA 1
ATOM 720 C C . ALA A 1 93 ? 0.432 -6.255 -4.896 1.00 95.88 93 ALA A C 1
ATOM 722 O O . ALA A 1 93 ? 1.432 -5.608 -4.576 1.00 95.88 93 ALA A O 1
ATOM 723 N N . HIS A 1 94 ? 0.430 -7.592 -4.935 1.00 95.75 94 HIS A N 1
ATOM 724 C CA . HIS A 1 94 ? 1.602 -8.390 -4.610 1.00 95.75 94 HIS A CA 1
ATOM 725 C C . HIS A 1 94 ? 2.726 -8.167 -5.623 1.00 95.75 94 HIS A C 1
ATOM 727 O O . HIS A 1 94 ? 3.865 -7.936 -5.213 1.00 95.75 94 HIS A O 1
ATOM 733 N N . LEU A 1 95 ? 2.407 -8.188 -6.919 1.00 94.88 95 LEU A N 1
ATOM 734 C CA . LEU A 1 95 ? 3.375 -7.949 -7.986 1.00 94.88 95 LEU A CA 1
ATOM 735 C C . LEU A 1 95 ? 3.980 -6.543 -7.882 1.00 94.88 95 LEU A C 1
ATOM 737 O O . LEU A 1 95 ? 5.201 -6.411 -7.855 1.00 94.88 95 LEU A O 1
ATOM 741 N N . THR A 1 96 ? 3.153 -5.504 -7.719 1.00 95.69 96 THR A N 1
ATOM 742 C CA . THR A 1 96 ? 3.636 -4.129 -7.521 1.00 95.69 96 THR A CA 1
ATOM 743 C C . THR A 1 96 ? 4.559 -4.018 -6.308 1.00 95.69 96 THR A C 1
ATOM 745 O O . THR A 1 96 ? 5.629 -3.419 -6.404 1.00 95.69 96 THR A O 1
ATOM 748 N N . LEU A 1 97 ? 4.189 -4.618 -5.172 1.00 95.69 97 LEU A N 1
ATOM 749 C CA . LEU A 1 97 ? 5.012 -4.581 -3.964 1.00 95.69 97 LEU A CA 1
ATOM 750 C C . LEU A 1 97 ? 6.372 -5.266 -4.161 1.00 95.69 97 LEU A C 1
ATOM 752 O O . LEU A 1 97 ? 7.384 -4.773 -3.658 1.00 95.69 97 LEU A O 1
ATOM 756 N N . VAL A 1 98 ? 6.402 -6.398 -4.870 1.00 94.62 98 VAL A N 1
ATOM 757 C CA . VAL A 1 98 ? 7.646 -7.113 -5.188 1.00 94.62 98 VAL A CA 1
ATOM 758 C C . VAL A 1 98 ? 8.564 -6.243 -6.039 1.00 94.62 98 VAL A C 1
ATOM 760 O O . VAL A 1 98 ? 9.749 -6.142 -5.718 1.00 94.62 98 VAL A O 1
ATOM 763 N N . GLU A 1 99 ? 8.032 -5.580 -7.065 1.00 94.44 99 GLU A N 1
ATOM 764 C CA . GLU A 1 99 ? 8.843 -4.716 -7.923 1.00 94.44 99 GLU A CA 1
ATOM 765 C C . GLU A 1 99 ? 9.341 -3.475 -7.171 1.00 94.44 99 GLU A C 1
ATOM 767 O O . GLU A 1 99 ? 10.541 -3.216 -7.180 1.00 94.44 99 GLU A O 1
ATOM 772 N N . ILE A 1 100 ? 8.503 -2.789 -6.384 1.00 93.06 100 ILE A N 1
ATOM 773 C CA . ILE A 1 100 ? 8.968 -1.664 -5.544 1.00 93.06 100 ILE A CA 1
ATOM 774 C C . ILE A 1 100 ? 10.128 -2.092 -4.632 1.00 93.06 100 ILE A C 1
ATOM 776 O O . ILE A 1 100 ? 11.101 -1.361 -4.470 1.00 93.06 100 ILE A O 1
ATOM 780 N N . ARG A 1 101 ? 10.070 -3.298 -4.053 1.00 90.50 101 ARG A N 1
ATOM 781 C CA . ARG A 1 101 ? 11.139 -3.802 -3.175 1.00 90.50 101 ARG A CA 1
ATOM 782 C C . ARG A 1 101 ? 12.418 -4.181 -3.904 1.00 90.50 101 ARG A C 1
ATOM 784 O O . ARG A 1 101 ? 13.482 -4.118 -3.293 1.00 90.50 101 ARG A O 1
ATOM 791 N N . ARG A 1 102 ? 12.337 -4.566 -5.177 1.00 89.88 102 ARG A N 1
ATOM 792 C CA . ARG A 1 102 ? 13.521 -4.761 -6.029 1.00 89.88 102 ARG A CA 1
ATOM 793 C C . ARG A 1 102 ? 14.193 -3.430 -6.348 1.00 89.88 102 ARG A C 1
ATOM 795 O O . ARG A 1 102 ? 15.417 -3.367 -6.371 1.00 89.88 102 ARG A O 1
ATOM 802 N N . TYR A 1 103 ? 13.397 -2.376 -6.494 1.00 85.12 103 TYR A N 1
ATOM 803 C CA . TYR A 1 103 ? 13.842 -1.002 -6.714 1.00 85.12 103 TYR A CA 1
ATOM 804 C C . TYR A 1 103 ? 13.737 -0.168 -5.430 1.00 85.12 103 TYR A C 1
ATOM 806 O O . TYR A 1 103 ? 13.217 0.944 -5.437 1.00 85.12 103 TYR A O 1
ATOM 814 N N . SER A 1 104 ? 14.233 -0.690 -4.302 1.00 71.50 104 SER A N 1
ATOM 815 C CA . SER A 1 104 ? 14.015 -0.095 -2.970 1.00 71.50 104 SER A CA 1
ATOM 816 C C . SER A 1 104 ? 14.565 1.326 -2.799 1.00 71.50 104 SER A C 1
ATOM 818 O O . SER A 1 104 ? 14.162 2.028 -1.877 1.00 71.50 104 SER A O 1
ATOM 820 N N . ALA A 1 105 ? 15.501 1.744 -3.657 1.00 74.62 105 ALA A N 1
ATOM 821 C CA . ALA A 1 105 ? 16.008 3.114 -3.695 1.00 74.62 105 ALA A CA 1
ATOM 822 C C . ALA A 1 105 ? 15.001 4.110 -4.302 1.00 74.62 105 ALA A C 1
ATOM 824 O O . ALA A 1 105 ? 15.129 5.308 -4.075 1.00 74.62 105 ALA A O 1
ATOM 825 N N . ALA A 1 106 ? 14.006 3.632 -5.058 1.00 75.50 106 ALA A N 1
ATOM 826 C CA . ALA A 1 106 ? 13.005 4.470 -5.708 1.00 75.50 106 ALA A CA 1
ATOM 827 C C . ALA A 1 106 ? 11.930 4.955 -4.727 1.00 75.50 106 ALA A C 1
ATOM 829 O O . ALA A 1 106 ? 11.563 6.128 -4.735 1.00 75.50 106 ALA A O 1
ATOM 830 N N . ILE A 1 107 ? 11.379 4.040 -3.919 1.00 87.00 107 ILE A N 1
ATOM 831 C CA . ILE A 1 107 ? 10.205 4.301 -3.079 1.00 87.00 107 ILE A CA 1
ATOM 832 C C . ILE A 1 107 ? 10.261 3.423 -1.828 1.00 87.00 107 ILE A C 1
ATOM 834 O O . ILE A 1 107 ? 10.396 2.201 -1.920 1.00 87.00 107 ILE A O 1
ATOM 838 N N . ALA A 1 108 ? 10.076 4.026 -0.655 1.00 90.94 108 ALA A N 1
ATOM 839 C CA . ALA A 1 108 ? 9.802 3.269 0.561 1.00 90.94 108 ALA A CA 1
ATOM 840 C C . ALA A 1 108 ? 8.286 3.033 0.695 1.00 90.94 108 ALA A C 1
ATOM 842 O O . ALA A 1 108 ? 7.487 3.938 0.455 1.00 90.94 108 ALA A O 1
ATOM 843 N N . VAL A 1 109 ? 7.872 1.815 1.064 1.00 92.81 109 VAL A N 1
ATOM 844 C CA . VAL A 1 109 ? 6.459 1.400 1.009 1.00 92.81 109 VAL A CA 1
ATOM 845 C C . VAL A 1 109 ? 6.004 0.655 2.262 1.00 92.81 109 VAL A C 1
ATOM 847 O O . VAL A 1 109 ? 6.682 -0.256 2.743 1.00 92.81 109 VAL A O 1
ATOM 850 N N . HIS A 1 110 ? 4.812 1.001 2.755 1.00 94.75 110 HIS A N 1
ATOM 851 C CA . HIS A 1 110 ? 4.092 0.243 3.781 1.00 94.75 110 HIS A CA 1
ATOM 852 C C . HIS A 1 110 ? 2.843 -0.411 3.188 1.00 94.75 110 HIS A C 1
ATOM 854 O O . HIS A 1 110 ? 2.047 0.258 2.533 1.00 94.75 110 HIS A O 1
ATOM 860 N N . LEU A 1 111 ? 2.663 -1.706 3.451 1.00 96.12 111 LEU A N 1
ATOM 861 C CA . LEU A 1 111 ? 1.474 -2.468 3.070 1.00 96.12 111 LEU A CA 1
ATOM 862 C C . LEU A 1 111 ? 0.503 -2.576 4.249 1.00 96.12 111 LEU A C 1
ATOM 864 O O . LEU A 1 111 ? 0.915 -2.952 5.351 1.00 96.12 111 LEU A O 1
ATOM 868 N N . TYR A 1 112 ? -0.779 -2.362 3.956 1.00 96.19 112 TYR A N 1
ATOM 869 C CA . TYR A 1 112 ? -1.908 -2.722 4.807 1.00 96.19 112 TYR A CA 1
ATOM 870 C C . TYR A 1 112 ? -2.853 -3.641 4.036 1.00 96.19 112 TYR A C 1
ATOM 872 O O . TYR A 1 112 ? -3.252 -3.332 2.908 1.00 96.19 112 TYR A O 1
ATOM 880 N N . TYR A 1 113 ? -3.208 -4.777 4.628 1.00 95.88 113 TYR A N 1
ATOM 881 C CA . TYR A 1 113 ? -4.080 -5.759 3.988 1.00 95.88 113 TYR A CA 1
ATOM 882 C C . TYR A 1 113 ? -4.901 -6.507 5.030 1.00 95.88 113 TYR A C 1
ATOM 884 O O . TYR A 1 113 ? -4.339 -7.103 5.946 1.00 95.88 113 TYR A O 1
ATOM 892 N N . ARG A 1 114 ? -6.231 -6.489 4.885 1.00 92.56 114 ARG A N 1
ATOM 893 C CA . ARG A 1 114 ? -7.173 -7.133 5.816 1.00 92.56 114 ARG A CA 1
ATOM 894 C C . ARG A 1 114 ? -6.938 -6.767 7.293 1.00 92.56 114 ARG A C 1
ATOM 896 O O . ARG A 1 114 ? -6.976 -7.630 8.164 1.00 92.56 114 ARG A O 1
ATOM 903 N N . GLY A 1 115 ? -6.634 -5.496 7.568 1.00 90.75 115 GLY A N 1
ATOM 904 C CA . GLY A 1 115 ? -6.324 -4.988 8.914 1.00 90.75 115 GLY A CA 1
ATOM 905 C C . GLY A 1 115 ? -4.916 -5.319 9.431 1.00 90.75 115 GLY A C 1
ATOM 906 O O . GLY A 1 115 ? -4.521 -4.826 10.488 1.00 90.75 115 GLY A O 1
ATOM 907 N N . LEU A 1 116 ? -4.137 -6.108 8.689 1.00 92.94 116 LEU A N 1
ATOM 908 C CA . LEU A 1 116 ? -2.744 -6.421 8.999 1.00 92.94 116 LEU A CA 1
ATOM 909 C C . LEU A 1 116 ? -1.814 -5.351 8.420 1.00 92.94 116 LEU A C 1
ATOM 911 O O . LEU A 1 116 ? -2.139 -4.709 7.419 1.00 92.94 116 LEU A O 1
ATOM 915 N N . ALA A 1 117 ? -0.614 -5.233 8.990 1.00 92.62 117 ALA A N 1
ATOM 916 C CA . ALA A 1 117 ? 0.476 -4.422 8.450 1.00 92.62 117 ALA A CA 1
ATOM 917 C C . ALA A 1 117 ? 1.803 -5.203 8.441 1.00 92.62 117 ALA A C 1
ATOM 919 O O . ALA A 1 117 ? 1.941 -6.245 9.085 1.00 92.62 117 ALA A O 1
ATOM 920 N N . GLY A 1 118 ? 2.794 -4.700 7.702 1.00 90.00 118 GLY A N 1
ATOM 921 C CA . GLY A 1 118 ? 4.150 -5.260 7.694 1.00 90.00 118 GLY A CA 1
ATOM 922 C C . GLY A 1 118 ? 4.215 -6.714 7.205 1.00 90.00 118 GLY A C 1
ATOM 923 O O . GLY A 1 118 ? 3.537 -7.091 6.251 1.00 90.00 118 GLY A O 1
ATOM 924 N N . VAL A 1 119 ? 5.040 -7.536 7.861 1.00 93.00 119 VAL A N 1
ATOM 925 C CA . VAL A 1 119 ? 5.336 -8.919 7.432 1.00 93.00 119 VAL A CA 1
ATOM 926 C C . VAL A 1 119 ? 4.089 -9.810 7.416 1.00 93.00 119 VAL A C 1
ATOM 928 O O . VAL A 1 119 ? 3.948 -10.661 6.535 1.00 93.00 119 VAL A O 1
ATOM 931 N N . GLU A 1 120 ? 3.167 -9.613 8.358 1.00 95.25 120 GLU A N 1
ATOM 932 C CA . GLU A 1 120 ? 1.921 -10.382 8.422 1.00 95.25 120 GLU A CA 1
ATOM 933 C C . GLU A 1 120 ? 1.015 -10.059 7.232 1.00 95.25 120 GLU A C 1
ATOM 935 O O . GLU A 1 120 ? 0.531 -10.973 6.557 1.00 95.25 120 GLU A O 1
ATOM 940 N N . ALA A 1 121 ? 0.863 -8.769 6.911 1.00 95.62 121 ALA A N 1
ATOM 941 C CA . ALA A 1 121 ? 0.118 -8.328 5.734 1.00 95.62 121 ALA A CA 1
ATOM 942 C C . ALA A 1 121 ? 0.726 -8.878 4.445 1.00 95.62 121 ALA A C 1
ATOM 944 O O . ALA A 1 121 ? -0.000 -9.361 3.581 1.00 95.62 121 ALA A O 1
ATOM 945 N N . GLU A 1 122 ? 2.053 -8.855 4.320 1.00 95.50 122 GLU A N 1
ATOM 946 C CA . GLU A 1 122 ? 2.751 -9.375 3.141 1.00 95.50 122 GLU A CA 1
ATOM 947 C C . GLU A 1 122 ? 2.572 -10.876 2.969 1.00 95.50 122 GLU A C 1
ATOM 949 O O . GLU A 1 122 ? 2.350 -11.360 1.857 1.00 95.50 122 GLU A O 1
ATOM 954 N N . THR A 1 123 ? 2.679 -11.616 4.070 1.00 95.75 123 THR A N 1
ATOM 955 C CA . THR A 1 123 ? 2.506 -13.068 4.073 1.00 95.75 123 THR A CA 1
ATOM 956 C C . THR A 1 123 ? 1.088 -13.417 3.651 1.00 95.75 123 THR A C 1
ATOM 958 O O . THR A 1 123 ? 0.897 -14.274 2.783 1.00 95.75 123 THR A O 1
ATOM 961 N N . ARG A 1 124 ? 0.098 -12.707 4.205 1.00 95.62 124 ARG A N 1
ATOM 962 C CA . ARG A 1 124 ? -1.303 -12.902 3.850 1.00 95.62 124 ARG A CA 1
ATOM 963 C C . ARG A 1 124 ? -1.591 -12.510 2.401 1.00 95.62 124 ARG A C 1
ATOM 965 O O . ARG A 1 124 ? -2.218 -13.286 1.688 1.00 95.62 124 ARG A O 1
ATOM 972 N N . LEU A 1 125 ? -1.090 -11.362 1.949 1.00 96.19 125 LEU A N 1
ATOM 973 C CA . LEU A 1 125 ? -1.252 -10.891 0.574 1.00 96.19 125 LEU A CA 1
ATOM 974 C C . LEU A 1 125 ? -0.648 -11.878 -0.430 1.00 96.19 125 LEU A C 1
ATOM 976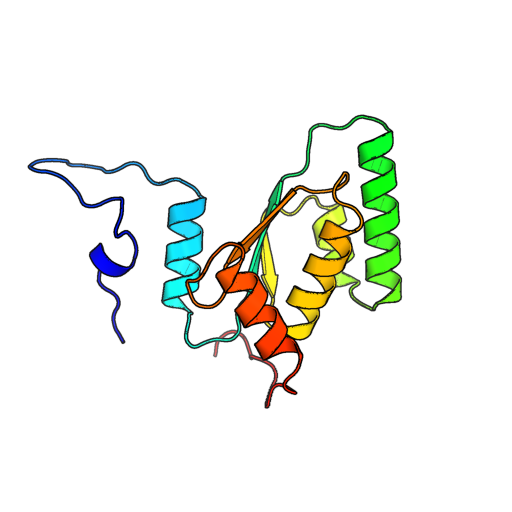 O O . LEU A 1 125 ? -1.280 -12.203 -1.427 1.00 96.19 125 LEU A O 1
ATOM 980 N N . ARG A 1 126 ? 0.556 -12.395 -0.154 1.00 95.50 126 ARG A N 1
ATOM 981 C CA . ARG A 1 126 ? 1.217 -13.402 -0.997 1.00 95.50 126 ARG A CA 1
ATOM 982 C C . ARG A 1 126 ? 0.414 -14.697 -1.082 1.00 95.50 126 ARG A C 1
ATOM 984 O O . ARG A 1 126 ? 0.402 -15.324 -2.137 1.00 95.50 126 ARG A O 1
ATOM 991 N N . ALA A 1 127 ? -0.193 -15.129 0.023 1.00 94.50 127 ALA A N 1
ATOM 992 C CA . ALA A 1 127 ? -1.045 -16.312 0.029 1.00 94.50 127 ALA A CA 1
ATOM 993 C C . ALA A 1 127 ? -2.294 -16.083 -0.835 1.00 94.50 127 ALA A C 1
ATOM 995 O O . ALA A 1 127 ? -2.557 -16.882 -1.732 1.00 94.50 127 ALA A O 1
ATOM 996 N N . ASP A 1 128 ? -2.985 -14.959 -0.632 1.00 92.62 128 ASP A N 1
ATOM 997 C CA . ASP A 1 128 ? -4.207 -14.616 -1.367 1.00 92.62 128 ASP A CA 1
ATOM 998 C C . ASP A 1 128 ? -3.917 -14.349 -2.865 1.00 92.62 128 ASP A C 1
ATOM 1000 O O . ASP A 1 128 ? -4.741 -14.673 -3.709 1.00 92.62 128 ASP A O 1
ATOM 1004 N N . ALA A 1 129 ? -2.721 -13.865 -3.225 1.00 91.50 129 ALA A N 1
ATOM 1005 C CA . ALA A 1 129 ? -2.283 -13.677 -4.615 1.00 91.50 129 ALA A CA 1
ATOM 1006 C C . ALA A 1 129 ? -2.017 -14.987 -5.386 1.00 91.50 129 ALA A C 1
ATOM 1008 O O . ALA A 1 129 ? -1.946 -14.972 -6.611 1.00 91.50 129 ALA A O 1
ATOM 1009 N N . ARG A 1 130 ? -1.818 -16.117 -4.692 1.00 85.00 130 ARG A N 1
ATOM 1010 C CA . ARG A 1 130 ? -1.585 -17.437 -5.318 1.00 85.00 130 ARG A CA 1
ATOM 1011 C C . ARG A 1 130 ? -2.872 -18.218 -5.564 1.00 85.00 130 ARG A C 1
ATOM 1013 O O . ARG A 1 130 ? -2.836 -19.243 -6.243 1.00 85.00 130 ARG A O 1
ATOM 1020 N N . VAL A 1 131 ? -3.977 -17.771 -4.980 1.00 71.06 131 VAL A N 1
ATOM 1021 C CA . VAL A 1 131 ? -5.299 -18.356 -5.178 1.00 71.06 131 VAL A CA 1
ATOM 1022 C C . VAL A 1 131 ? -5.976 -17.552 -6.289 1.00 71.06 131 VAL A C 1
ATOM 1024 O O . VAL A 1 131 ? -6.059 -16.332 -6.160 1.00 71.06 131 VAL A O 1
ATOM 1027 N N . PRO A 1 132 ? -6.453 -18.178 -7.381 1.00 54.00 132 PRO A N 1
ATOM 1028 C CA . PRO A 1 132 ? -7.274 -17.476 -8.359 1.00 54.00 132 PRO A CA 1
ATOM 1029 C C . PRO A 1 132 ? -8.467 -16.858 -7.630 1.00 54.00 132 PRO A C 1
ATOM 1031 O O . PRO A 1 132 ? -9.230 -17.571 -6.979 1.00 54.00 132 PRO A O 1
ATOM 1034 N N . ALA A 1 133 ? -8.594 -15.534 -7.667 1.00 57.44 133 ALA A N 1
ATOM 1035 C CA . ALA A 1 133 ? -9.731 -14.873 -7.051 1.00 57.44 133 ALA A CA 1
ATOM 1036 C C . ALA A 1 133 ? -10.991 -15.215 -7.857 1.00 57.44 133 ALA A C 1
ATOM 1038 O O . ALA A 1 133 ? -11.091 -14.864 -9.034 1.00 57.44 133 ALA A O 1
ATOM 1039 N N . ASP A 1 134 ? -11.961 -15.874 -7.222 1.00 48.16 134 ASP A N 1
ATOM 1040 C CA . ASP A 1 134 ? -13.319 -15.958 -7.750 1.00 48.16 134 ASP A CA 1
ATOM 1041 C C . ASP A 1 134 ? -13.920 -14.545 -7.740 1.00 48.16 134 ASP A C 1
ATOM 1043 O O . ASP A 1 134 ? -14.431 -14.058 -6.733 1.00 48.16 134 ASP A O 1
ATOM 1047 N N . GLY A 1 135 ? -13.819 -13.868 -8.883 1.00 52.81 135 GLY A N 1
ATOM 1048 C CA . GLY A 1 135 ? -14.442 -12.574 -9.130 1.00 52.81 135 GLY A CA 1
ATOM 1049 C C . GLY A 1 135 ? -13.560 -11.368 -8.805 1.00 52.81 135 GLY A C 1
ATOM 1050 O O . GLY A 1 135 ? -12.979 -11.227 -7.731 1.00 52.81 135 GLY A O 1
ATOM 1051 N N . HIS A 1 136 ? -13.511 -10.434 -9.755 1.00 52.25 136 HIS A N 1
ATOM 1052 C CA . HIS A 1 136 ? -13.028 -9.082 -9.508 1.00 52.25 136 HIS A CA 1
ATOM 1053 C C . HIS A 1 136 ? -13.926 -8.396 -8.472 1.00 52.25 136 HIS A C 1
ATOM 1055 O O . HIS A 1 136 ? -15.149 -8.383 -8.624 1.00 52.25 136 HIS A O 1
ATOM 1061 N N . PHE A 1 137 ? -13.325 -7.779 -7.451 1.00 51.94 137 PHE A N 1
ATOM 1062 C CA . PHE A 1 137 ? -14.052 -6.865 -6.574 1.00 51.94 137 PHE A CA 1
ATOM 1063 C C . PHE A 1 137 ? -14.610 -5.711 -7.418 1.00 51.94 137 PHE A C 1
ATOM 1065 O O . PHE A 1 137 ? -13.847 -4.945 -8.011 1.00 51.94 137 PHE A O 1
ATOM 1072 N N . LYS A 1 138 ? -15.941 -5.605 -7.492 1.00 55.34 138 LYS A N 1
ATOM 1073 C CA . LYS A 1 138 ? -16.626 -4.449 -8.075 1.00 55.34 138 LYS A CA 1
ATOM 1074 C C . LYS A 1 138 ? -16.751 -3.372 -6.996 1.00 55.34 138 LYS A C 1
ATOM 1076 O O . LYS A 1 138 ? -17.373 -3.640 -5.969 1.00 55.34 138 LYS A O 1
ATOM 1081 N N . PRO A 1 139 ? -16.148 -2.189 -7.183 1.00 48.84 139 PRO A N 1
ATOM 1082 C CA . PRO A 1 139 ? -16.264 -1.124 -6.206 1.00 48.84 139 PRO A CA 1
ATOM 1083 C C . PRO A 1 139 ? -17.660 -0.494 -6.312 1.00 48.84 139 PRO A C 1
ATOM 1085 O O . PRO A 1 139 ? -17.956 0.115 -7.331 1.00 48.84 139 PRO A O 1
ATOM 1088 N N . PHE A 1 140 ? -18.447 -0.633 -5.238 1.00 49.06 140 PHE A N 1
ATOM 1089 C CA . PHE A 1 140 ? -19.657 0.136 -4.897 1.00 49.06 140 PHE A CA 1
ATOM 1090 C C . PHE A 1 140 ? -20.828 0.072 -5.907 1.00 49.06 140 PHE A C 1
ATOM 1092 O O . PHE A 1 140 ? -20.757 0.658 -6.984 1.00 49.06 140 PHE A O 1
ATOM 1099 N N . ASP A 1 141 ? -21.923 -0.589 -5.505 1.00 45.53 141 ASP A N 1
ATOM 1100 C CA . ASP A 1 141 ? -23.278 -0.350 -6.041 1.00 45.53 141 ASP A CA 1
ATOM 1101 C C . ASP A 1 141 ? -23.951 0.808 -5.281 1.00 45.53 141 ASP A C 1
ATOM 1103 O O . ASP A 1 141 ? -23.725 0.911 -4.048 1.00 45.53 141 ASP A O 1
#

Radius of gyration: 16.78 Å; chains: 1; bounding box: 43×34×50 Å

Organism: NCBI:txid2508301

Foldseek 3Di:
DDDDPCRLQVPFDDDDPDPDTDDDPVSVVLSVQQVCLVAFKKKKFKDFDPDDPLLVVLLVVLLVVCVVVVNNVVSVCVVVVPRMDIDQALQNVLVSVVSCVVSVSNIDIWMHHSSDTDPVRNVVSVVRNVDPDPDGDDPDD

Sequence (141 aa):
MSLTLEQLFPQHRPEGEAVATALDSHAVVQALSLAVADHPLALLRMMYPATDANTHRSRDELTEVLHRHGLHQVAGLIEEESPYLMFTSAEHAHLTLVEIRRYSAAIAVHLYYRGLAGVEAETRLRADARVPADGHFKPFD